Protein AF-A0A2V8DBR3-F1 (afdb_monomer_lite)

Sequence (103 aa):
PPTARLAERFWPGPLTVLVATPVSLARDVDGGTGTVGVRVPNDAVARAIAEACGRPITATSANISGEPATANPDDVERMLGDRIDLLIIRRGSPRPGGSRQVG

Radius of gyration: 15.68 Å; chains: 1; bounding box: 39×31×37 Å

Structure (mmCIF, N/CA/C/O backbone):
data_AF-A0A2V8DBR3-F1
#
_entry.id   AF-A0A2V8DBR3-F1
#
loop_
_atom_site.group_PDB
_atom_site.id
_atom_site.type_symbol
_atom_site.label_atom_id
_atom_site.label_alt_id
_atom_site.label_comp_id
_atom_site.label_asym_id
_atom_site.label_entity_id
_atom_site.label_seq_id
_atom_site.pdbx_PDB_ins_code
_atom_site.Cartn_x
_atom_site.Cartn_y
_atom_site.Cartn_z
_atom_site.occupancy
_atom_site.B_iso_or_equiv
_atom_site.auth_seq_id
_atom_site.auth_comp_id
_atom_site.auth_asym_id
_atom_site.auth_atom_id
_atom_site.pdbx_PDB_model_num
ATOM 1 N N . PRO A 1 1 ? -17.337 12.842 9.940 1.00 75.69 1 PRO A N 1
ATOM 2 C CA . PRO A 1 1 ? -16.102 13.173 10.704 1.00 75.69 1 PRO A CA 1
ATOM 3 C C . PRO A 1 1 ? -15.172 14.043 9.840 1.00 75.69 1 PRO A C 1
ATOM 5 O O . PRO A 1 1 ? -15.315 13.992 8.618 1.00 75.69 1 PRO A O 1
ATOM 8 N N . PRO A 1 2 ? -14.243 14.830 10.416 1.00 84.31 2 PRO A N 1
ATOM 9 C CA . PRO A 1 2 ? -13.294 15.641 9.642 1.00 84.31 2 PRO A CA 1
ATOM 10 C C . PRO A 1 2 ? -12.513 14.831 8.593 1.00 84.31 2 PRO A C 1
ATOM 12 O O . PRO A 1 2 ? -12.304 15.298 7.478 1.00 84.31 2 PRO A O 1
ATOM 15 N N . THR A 1 3 ? -12.185 13.577 8.908 1.00 88.88 3 THR A N 1
ATOM 16 C CA . THR A 1 3 ? -11.508 12.630 8.009 1.00 88.88 3 THR A CA 1
ATOM 17 C C . THR A 1 3 ? -12.300 12.306 6.739 1.00 88.88 3 THR A C 1
ATOM 19 O O . THR A 1 3 ? -11.699 12.203 5.676 1.00 88.88 3 THR A O 1
ATOM 22 N N . ALA A 1 4 ? -13.635 12.221 6.811 1.00 90.69 4 ALA A N 1
ATOM 23 C CA . ALA A 1 4 ? -14.482 11.977 5.639 1.00 90.69 4 ALA A CA 1
ATOM 24 C C . ALA A 1 4 ? -14.433 13.150 4.646 1.00 90.69 4 ALA A C 1
ATOM 26 O O . ALA A 1 4 ? -14.269 12.934 3.453 1.00 90.69 4 ALA A O 1
ATOM 27 N N . ARG A 1 5 ? -14.451 14.396 5.142 1.00 94.75 5 ARG A N 1
ATOM 28 C CA . ARG A 1 5 ? -14.325 15.595 4.291 1.00 94.75 5 ARG A CA 1
ATOM 29 C C . ARG A 1 5 ? -12.949 15.695 3.626 1.00 94.75 5 ARG A C 1
ATOM 31 O O . ARG A 1 5 ? -12.838 16.175 2.502 1.00 94.75 5 ARG A O 1
ATOM 38 N N . LEU A 1 6 ? -11.892 15.261 4.318 1.00 95.12 6 LEU A N 1
ATOM 39 C CA . LEU A 1 6 ? -10.548 15.184 3.737 1.00 95.12 6 LEU A CA 1
ATOM 40 C C . LEU A 1 6 ? -10.484 14.106 2.650 1.00 95.12 6 LEU A C 1
ATOM 42 O O . LEU A 1 6 ? -9.970 14.373 1.568 1.00 95.12 6 LEU A O 1
ATOM 46 N N . ALA A 1 7 ? -11.043 12.924 2.912 1.00 95.69 7 ALA A N 1
ATOM 47 C CA . ALA A 1 7 ? -11.151 11.852 1.928 1.00 95.69 7 ALA A CA 1
ATOM 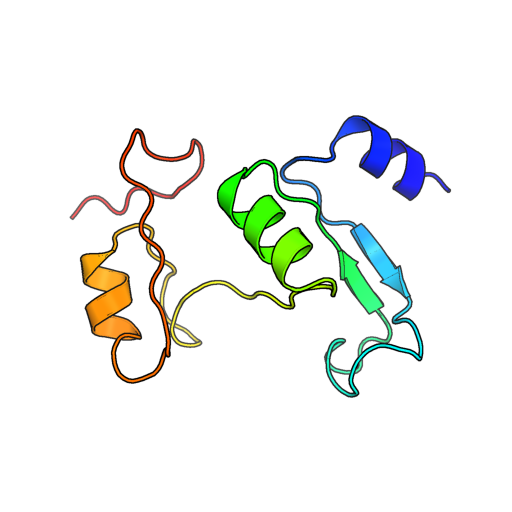48 C C . ALA A 1 7 ? -11.917 12.307 0.674 1.00 95.69 7 ALA A C 1
ATOM 50 O O . ALA A 1 7 ? -11.374 12.212 -0.419 1.00 95.69 7 ALA A O 1
ATOM 51 N N . GLU A 1 8 ? -13.108 12.893 0.822 1.00 95.00 8 GLU A N 1
ATOM 52 C CA . GLU A 1 8 ? -13.910 13.431 -0.293 1.00 95.00 8 GLU A CA 1
ATOM 53 C C . GLU A 1 8 ? -13.139 14.435 -1.163 1.00 95.00 8 GLU A C 1
ATOM 55 O O . GLU A 1 8 ? -13.361 14.513 -2.368 1.00 95.00 8 GLU A O 1
ATOM 60 N N . ARG A 1 9 ? -12.228 15.209 -0.561 1.00 95.88 9 ARG A N 1
ATOM 61 C CA . ARG A 1 9 ? -11.467 16.246 -1.264 1.00 95.88 9 ARG A CA 1
ATOM 62 C C . ARG A 1 9 ? -10.164 15.747 -1.887 1.00 95.88 9 ARG A C 1
ATOM 64 O O . ARG A 1 9 ? -9.745 16.286 -2.908 1.00 95.88 9 ARG A O 1
ATOM 71 N N . PHE A 1 10 ? -9.485 14.797 -1.249 1.00 96.00 10 PHE A N 1
ATOM 72 C CA . PHE A 1 10 ? -8.121 14.395 -1.612 1.00 96.00 10 PHE A CA 1
ATOM 73 C C . PHE A 1 10 ? -8.014 12.961 -2.135 1.00 96.00 10 PHE A C 1
ATOM 75 O O . PHE A 1 10 ? -6.918 12.547 -2.521 1.00 96.00 10 PHE A O 1
ATOM 82 N N . TRP A 1 11 ? -9.107 12.197 -2.157 1.00 96.50 11 TRP A N 1
ATOM 83 C CA . TRP A 1 11 ? -9.183 10.915 -2.850 1.00 96.50 11 TRP A CA 1
ATOM 84 C C . TRP A 1 11 ? -9.929 11.036 -4.185 1.00 96.50 11 TRP A C 1
ATOM 86 O O . TRP A 1 11 ? -10.962 11.697 -4.239 1.00 96.50 11 TRP A O 1
ATOM 96 N N . PRO A 1 12 ? -9.456 10.357 -5.250 1.00 96.81 12 PRO A N 1
ATOM 97 C CA . PRO A 1 12 ? -8.201 9.601 -5.342 1.00 96.81 12 PRO A CA 1
ATOM 98 C C . PRO A 1 12 ? -6.956 10.501 -5.256 1.00 96.81 12 PRO A C 1
ATOM 100 O O . PRO A 1 12 ? -6.894 11.541 -5.905 1.00 96.81 12 PRO A O 1
ATOM 103 N N . GLY A 1 13 ? -5.932 10.103 -4.492 1.00 94.31 13 GLY A N 1
ATOM 104 C CA . GLY A 1 13 ? -4.761 10.962 -4.281 1.00 94.31 13 GLY A CA 1
ATOM 105 C C . GLY A 1 13 ? -3.730 10.444 -3.276 1.00 94.31 13 GLY A C 1
ATOM 106 O O . GLY A 1 13 ? -3.650 9.236 -3.034 1.00 94.31 13 GLY A O 1
ATOM 107 N N . PRO A 1 14 ? -2.860 11.326 -2.749 1.00 92.75 14 PRO A N 1
ATOM 108 C CA . PRO A 1 14 ? -1.767 10.963 -1.845 1.00 92.75 14 PRO A CA 1
ATOM 109 C C . PRO A 1 14 ? -2.173 10.872 -0.368 1.00 92.75 14 PRO A C 1
ATOM 111 O O . PRO A 1 14 ? -1.335 10.536 0.460 1.00 92.75 14 PRO A O 1
ATOM 114 N N . LEU A 1 15 ? -3.429 11.170 -0.026 1.00 95.81 15 LEU A N 1
ATOM 115 C CA . LEU A 1 15 ? -3.899 11.133 1.356 1.00 95.81 15 LEU A CA 1
ATOM 116 C C . LEU A 1 15 ? -4.004 9.687 1.868 1.00 95.81 15 LEU A C 1
ATOM 118 O O . LEU A 1 15 ? -4.578 8.835 1.193 1.00 95.81 15 LEU A O 1
ATOM 122 N N . THR A 1 16 ? -3.538 9.442 3.091 1.00 95.31 16 THR A N 1
ATOM 123 C CA . THR A 1 16 ? -3.830 8.227 3.865 1.00 95.31 16 THR A CA 1
ATOM 124 C C . THR A 1 16 ? -4.584 8.632 5.129 1.00 95.31 16 THR A C 1
ATOM 126 O O . THR A 1 16 ? -4.191 9.585 5.800 1.00 95.31 16 THR A O 1
ATOM 129 N N . VAL A 1 17 ? -5.671 7.933 5.453 1.00 95.00 17 VAL A N 1
ATOM 130 C CA . VAL A 1 17 ? -6.499 8.177 6.643 1.00 95.00 17 VAL A CA 1
ATOM 131 C C . VAL A 1 17 ? -6.379 6.983 7.581 1.00 95.00 17 VAL A C 1
ATOM 133 O O . VAL A 1 17 ? -6.584 5.850 7.155 1.00 95.00 17 VAL A O 1
ATOM 136 N N . LEU A 1 18 ? -6.079 7.235 8.856 1.00 93.81 18 LEU A N 1
ATOM 137 C CA . LEU A 1 18 ? -6.124 6.208 9.896 1.00 93.81 18 LEU A CA 1
ATOM 138 C C . LEU A 1 18 ? -7.570 5.985 10.347 1.00 93.81 18 LEU A C 1
ATOM 140 O O . LEU A 1 18 ? -8.281 6.940 10.672 1.00 93.81 18 LEU A O 1
ATOM 144 N N . VAL A 1 19 ? -7.998 4.728 10.372 1.00 91.88 19 VAL A N 1
ATOM 145 C CA . VAL A 1 19 ? -9.316 4.302 10.861 1.00 91.88 19 VAL A CA 1
ATOM 146 C C . VAL A 1 19 ? -9.161 3.125 11.816 1.00 91.88 19 VAL A C 1
ATOM 148 O O . VAL A 1 19 ? -8.165 2.411 11.753 1.00 91.88 19 VAL A O 1
ATOM 151 N N . ALA A 1 20 ? -10.141 2.909 12.692 1.00 92.06 20 ALA A N 1
ATOM 152 C CA . ALA A 1 20 ? -10.170 1.717 13.536 1.00 92.06 20 ALA A CA 1
ATOM 153 C C . ALA A 1 20 ? -10.234 0.451 12.669 1.00 92.06 20 ALA A C 1
ATOM 155 O O . ALA A 1 20 ? -10.970 0.426 11.678 1.00 92.06 20 ALA A O 1
ATOM 156 N N . THR A 1 21 ? -9.484 -0.585 13.045 1.00 90.88 21 THR A N 1
ATOM 157 C CA . THR A 1 21 ? -9.452 -1.859 12.316 1.00 90.88 21 THR A CA 1
ATOM 158 C C . THR A 1 21 ? -10.838 -2.513 12.331 1.00 90.88 21 THR A C 1
ATOM 160 O O . THR A 1 21 ? -11.344 -2.853 13.403 1.00 90.88 21 THR A O 1
ATOM 163 N N . PRO A 1 22 ? -11.484 -2.721 11.169 1.00 87.06 22 PRO A N 1
ATOM 164 C CA . PRO A 1 22 ? -12.730 -3.471 11.106 1.00 87.06 22 PRO A CA 1
ATOM 165 C C . PRO A 1 22 ? -12.507 -4.935 11.494 1.00 87.06 22 PRO A C 1
ATOM 167 O O . PRO A 1 22 ? -11.551 -5.560 11.040 1.00 87.06 22 PRO A O 1
ATOM 170 N N . VAL A 1 23 ? -13.454 -5.521 12.231 1.00 84.31 23 VAL A N 1
ATOM 171 C CA . VAL A 1 23 ? -13.423 -6.946 12.630 1.00 84.31 23 VAL A CA 1
ATOM 172 C C . VAL A 1 23 ? -13.390 -7.923 11.447 1.00 84.31 23 VAL A C 1
ATOM 174 O O . VAL A 1 23 ? -13.047 -9.087 11.616 1.00 84.31 23 VAL A O 1
ATOM 177 N N . SER A 1 24 ? -13.767 -7.460 10.253 1.00 86.62 24 SER A N 1
ATOM 178 C CA . SER A 1 24 ? -13.763 -8.238 9.014 1.00 86.62 24 SER A CA 1
ATOM 179 C C . SER A 1 24 ? -12.393 -8.319 8.333 1.00 86.62 24 SER A C 1
ATOM 181 O O . SER A 1 24 ? -12.261 -9.050 7.351 1.00 86.62 24 SER A O 1
ATOM 183 N N . LEU A 1 25 ? -11.396 -7.543 8.774 1.00 84.56 25 LEU A N 1
ATOM 184 C CA . LEU A 1 25 ? -10.041 -7.646 8.235 1.00 84.56 25 LEU A CA 1
ATOM 185 C C . LEU A 1 25 ? -9.282 -8.823 8.857 1.00 84.56 25 LEU A C 1
ATOM 187 O O . LEU A 1 25 ? -9.604 -9.294 9.947 1.00 84.56 25 LEU A O 1
ATOM 191 N N . ALA A 1 26 ? -8.271 -9.311 8.134 1.00 82.38 26 ALA A N 1
ATOM 192 C CA . ALA A 1 26 ? -7.402 -10.372 8.621 1.00 82.38 26 ALA A CA 1
ATOM 193 C C . ALA A 1 26 ? -6.724 -9.958 9.935 1.00 82.38 26 ALA A C 1
ATOM 195 O O . ALA A 1 26 ? -6.353 -8.794 10.114 1.00 82.38 26 ALA A O 1
ATOM 196 N N . ARG A 1 27 ? -6.545 -10.934 10.834 1.00 73.25 27 ARG A N 1
ATOM 197 C CA . ARG A 1 27 ? -5.735 -10.748 12.042 1.00 73.25 27 ARG A CA 1
ATOM 198 C C . ARG A 1 27 ? -4.326 -10.318 11.609 1.00 73.25 27 ARG A C 1
ATOM 200 O O . ARG A 1 27 ? -3.841 -10.787 10.585 1.00 73.25 27 ARG A O 1
ATOM 207 N N . ASP A 1 28 ? -3.742 -9.380 12.347 1.00 81.62 28 ASP A N 1
ATOM 208 C CA . ASP A 1 28 ? -2.402 -8.799 12.142 1.00 81.62 28 ASP A CA 1
ATOM 209 C C . ASP A 1 28 ? -2.266 -7.712 11.065 1.00 81.62 28 ASP A C 1
ATOM 211 O O . ASP A 1 28 ? -1.204 -7.099 10.956 1.00 81.62 28 ASP A O 1
ATOM 215 N N . VAL A 1 29 ? -3.329 -7.374 10.324 1.00 85.31 29 VAL A N 1
ATOM 216 C CA . VAL A 1 29 ? -3.251 -6.299 9.311 1.00 85.31 29 VAL A CA 1
ATOM 217 C C . VAL A 1 29 ? -2.907 -4.925 9.905 1.00 85.31 29 VAL A C 1
ATOM 219 O O . VAL A 1 29 ? -2.406 -4.046 9.208 1.00 85.31 29 VAL A O 1
ATOM 222 N N . ASP A 1 30 ? -3.206 -4.727 11.187 1.00 84.62 30 ASP A N 1
ATOM 223 C CA . ASP A 1 30 ? -3.005 -3.477 11.914 1.00 84.62 30 ASP A CA 1
ATOM 224 C C . ASP A 1 30 ? -1.738 -3.471 12.775 1.00 84.62 30 ASP A C 1
ATOM 226 O O . ASP A 1 30 ? -1.509 -2.515 13.522 1.00 84.62 30 ASP A O 1
ATOM 230 N N . GLY A 1 31 ? -0.934 -4.539 12.709 1.00 84.69 31 GLY A N 1
ATOM 231 C CA . GLY A 1 31 ? 0.278 -4.694 13.511 1.00 84.69 31 GLY A CA 1
ATOM 232 C C . GLY A 1 31 ? 0.040 -4.592 15.023 1.00 84.69 31 GLY A C 1
ATOM 233 O O . GLY A 1 31 ? 0.952 -4.200 15.747 1.00 84.69 31 GLY A O 1
ATOM 234 N N . GLY A 1 32 ? -1.181 -4.866 15.505 1.00 85.81 32 GLY A N 1
ATOM 235 C CA . GLY A 1 32 ? -1.549 -4.740 16.918 1.00 85.81 32 GLY A CA 1
ATOM 236 C C . GLY A 1 32 ? -1.847 -3.310 17.381 1.00 85.81 32 GLY A C 1
ATOM 237 O O . GLY A 1 32 ? -2.020 -3.081 18.576 1.00 85.81 32 GLY A O 1
ATOM 238 N N . THR A 1 33 ? -1.925 -2.337 16.467 1.00 88.62 33 THR A N 1
ATOM 239 C CA . THR A 1 33 ? -2.210 -0.931 16.813 1.00 88.62 33 THR A CA 1
ATOM 240 C C . THR A 1 33 ? -3.700 -0.637 17.001 1.00 88.62 33 THR A C 1
ATOM 242 O O . THR A 1 33 ? 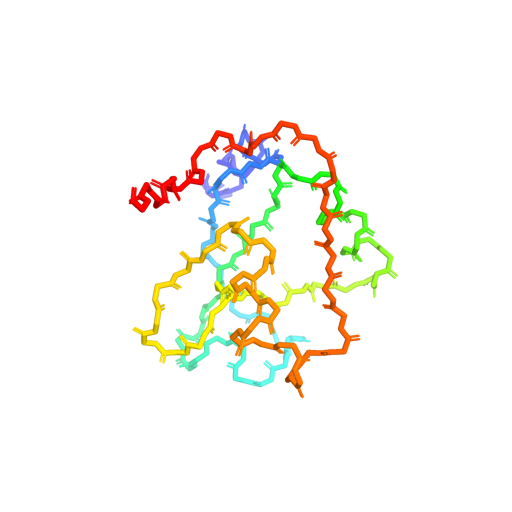-4.057 0.421 17.519 1.00 88.62 33 THR A O 1
ATOM 245 N N . GLY A 1 34 ? -4.585 -1.538 16.557 1.00 90.56 34 GLY A N 1
ATOM 246 C CA . GLY A 1 34 ? -6.032 -1.306 16.519 1.00 90.56 34 GLY A CA 1
ATOM 247 C C . GLY A 1 34 ? -6.479 -0.314 15.437 1.00 90.56 34 GLY A C 1
ATOM 248 O O . GLY A 1 34 ? -7.657 0.056 15.395 1.00 90.56 34 GLY A O 1
ATOM 249 N N . THR A 1 35 ? -5.567 0.129 14.563 1.00 92.94 35 THR A N 1
ATOM 250 C CA . THR A 1 35 ? -5.868 1.045 13.457 1.00 92.94 35 THR A CA 1
ATOM 251 C C . THR A 1 35 ? -5.199 0.633 12.152 1.00 92.94 35 THR A C 1
ATOM 253 O O . THR A 1 35 ? -4.097 0.095 12.141 1.00 92.94 35 THR A O 1
ATOM 256 N N . VAL A 1 36 ? -5.831 0.962 11.026 1.00 92.88 36 VAL A N 1
ATOM 257 C CA . VAL A 1 36 ? -5.288 0.745 9.680 1.00 92.88 36 VAL A CA 1
ATOM 258 C C . VAL A 1 36 ? -5.252 2.046 8.887 1.00 92.88 36 VAL A C 1
ATOM 260 O O . VAL A 1 36 ? -6.151 2.884 8.986 1.00 92.88 36 VAL A O 1
ATOM 263 N N . GLY A 1 37 ? -4.210 2.212 8.072 1.00 92.94 37 GLY A N 1
ATOM 264 C CA . GLY A 1 37 ? -4.118 3.292 7.094 1.00 92.94 37 GLY A CA 1
ATOM 265 C C . GLY A 1 37 ? -4.850 2.930 5.806 1.00 92.94 37 GLY A C 1
ATOM 266 O O . GLY A 1 37 ? -4.486 1.972 5.132 1.00 92.94 37 GLY A O 1
ATOM 267 N N . VAL A 1 38 ? -5.861 3.713 5.438 1.00 93.69 38 VAL A N 1
ATOM 268 C CA . VAL A 1 38 ? -6.628 3.542 4.198 1.00 93.69 38 VAL A CA 1
ATOM 269 C C . VAL A 1 38 ? -6.266 4.651 3.219 1.00 93.69 38 VAL A C 1
ATOM 271 O O . VAL A 1 38 ? -6.132 5.809 3.610 1.00 93.69 38 VAL A O 1
ATOM 274 N N . ARG A 1 39 ? -6.122 4.308 1.937 1.00 95.50 39 ARG A N 1
ATOM 275 C CA . ARG A 1 39 ? -5.865 5.253 0.846 1.00 95.50 39 ARG A CA 1
ATOM 276 C C . ARG A 1 39 ? -6.559 4.790 -0.429 1.00 95.50 39 ARG A C 1
ATOM 278 O O . ARG A 1 39 ? -6.495 3.614 -0.770 1.00 95.50 39 ARG A O 1
ATOM 285 N N . VAL A 1 40 ? -7.123 5.735 -1.179 1.00 96.31 40 VAL A N 1
ATOM 286 C CA . VAL A 1 40 ? -7.533 5.517 -2.573 1.00 96.31 40 VAL A CA 1
ATOM 287 C C . VAL A 1 40 ? -6.507 6.207 -3.481 1.00 96.31 40 VAL A C 1
ATOM 289 O O . VAL A 1 40 ? -6.470 7.441 -3.530 1.00 96.31 40 VAL A O 1
ATOM 292 N N . PRO A 1 41 ? -5.615 5.462 -4.159 1.00 94.44 41 PRO A N 1
ATOM 293 C CA . PRO A 1 41 ? -4.530 6.058 -4.930 1.00 94.44 41 PRO A CA 1
ATOM 294 C C . PRO A 1 41 ? -5.033 6.702 -6.228 1.00 94.44 41 PRO A C 1
ATOM 296 O O . PRO A 1 41 ? -5.879 6.147 -6.928 1.00 94.44 41 PRO A O 1
ATOM 299 N N . ASN A 1 42 ? -4.444 7.840 -6.609 1.00 94.19 42 ASN A N 1
ATOM 300 C CA . ASN A 1 42 ? -4.609 8.414 -7.951 1.00 94.19 42 ASN A CA 1
ATOM 301 C C . ASN A 1 42 ? -3.722 7.689 -8.983 1.00 94.19 42 ASN A C 1
ATOM 303 O O . ASN A 1 42 ? -2.860 8.286 -9.623 1.00 94.19 42 ASN A O 1
ATOM 307 N N . ASP A 1 43 ? -3.889 6.374 -9.088 1.00 90.69 43 ASP A N 1
ATOM 308 C CA . ASP A 1 43 ? -3.251 5.529 -10.094 1.00 90.69 43 ASP A CA 1
ATOM 309 C C . ASP A 1 43 ? -4.329 4.593 -10.653 1.00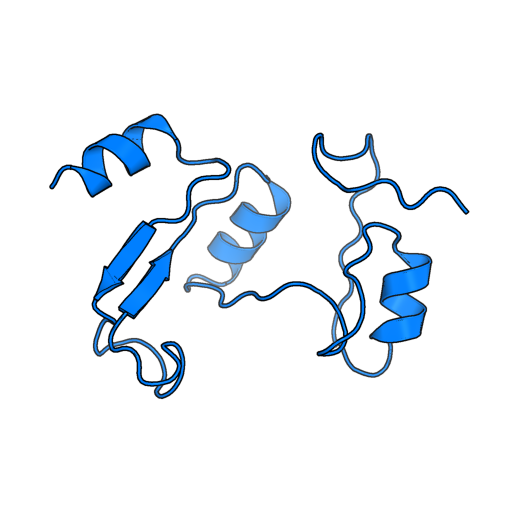 90.69 43 ASP A C 1
ATOM 311 O O . ASP A 1 43 ? -4.957 3.837 -9.909 1.00 90.69 43 ASP A O 1
ATOM 315 N N . ALA A 1 44 ? -4.615 4.716 -11.952 1.00 92.06 44 ALA A N 1
ATOM 316 C CA . ALA A 1 44 ? -5.707 3.981 -12.587 1.00 92.06 44 ALA A CA 1
ATOM 317 C C . ALA A 1 44 ? -5.461 2.467 -12.589 1.00 92.06 44 ALA A C 1
ATOM 319 O O . ALA A 1 44 ? -6.409 1.707 -12.426 1.00 92.06 44 ALA A O 1
ATOM 320 N N . VAL A 1 45 ? -4.200 2.037 -12.712 1.00 91.69 45 VAL A N 1
ATOM 321 C CA . VAL A 1 45 ? -3.834 0.615 -12.688 1.00 91.69 45 VAL A CA 1
ATOM 322 C C . VAL A 1 45 ? -4.043 0.060 -11.284 1.00 91.69 45 VAL A C 1
ATOM 324 O O . VAL A 1 45 ? -4.698 -0.963 -11.128 1.00 91.69 45 VAL A O 1
ATOM 327 N N . ALA A 1 46 ? -3.576 0.770 -10.252 1.00 92.12 46 ALA A N 1
ATOM 328 C CA . ALA A 1 46 ? -3.775 0.340 -8.866 1.00 92.12 46 ALA A CA 1
ATOM 329 C C . ALA A 1 46 ? -5.265 0.215 -8.495 1.00 92.12 46 ALA A C 1
ATOM 331 O O . ALA A 1 46 ? -5.656 -0.752 -7.843 1.00 92.12 46 ALA A O 1
ATOM 332 N N . ARG A 1 47 ? -6.107 1.166 -8.931 1.00 93.88 47 ARG A N 1
ATOM 333 C CA . ARG A 1 47 ? -7.561 1.104 -8.696 1.00 93.88 47 ARG A CA 1
ATOM 334 C C . ARG A 1 47 ? -8.225 -0.037 -9.464 1.00 93.88 47 ARG A C 1
ATOM 336 O O . ARG A 1 47 ? -8.992 -0.772 -8.859 1.00 93.88 47 ARG A O 1
ATOM 343 N N . ALA A 1 48 ? -7.879 -0.232 -10.737 1.00 94.06 48 ALA A N 1
ATOM 344 C CA . ALA A 1 48 ? -8.412 -1.333 -11.539 1.00 94.06 48 ALA A CA 1
ATOM 345 C C . ALA A 1 48 ? -8.063 -2.710 -10.947 1.00 94.06 48 ALA A C 1
ATOM 347 O O . ALA A 1 48 ? -8.905 -3.601 -10.935 1.00 94.06 48 ALA A O 1
ATOM 348 N N . ILE A 1 49 ? -6.850 -2.879 -10.406 1.00 93.50 49 ILE A N 1
ATOM 349 C CA . ILE A 1 49 ? -6.457 -4.111 -9.706 1.00 93.50 49 ILE A CA 1
ATOM 350 C C . ILE A 1 49 ? -7.314 -4.307 -8.449 1.00 93.50 49 ILE A C 1
ATOM 352 O O . ILE A 1 49 ? -7.868 -5.383 -8.253 1.00 93.50 49 ILE A O 1
ATOM 356 N N . ALA A 1 50 ? -7.465 -3.270 -7.618 1.00 93.50 50 ALA A N 1
ATOM 357 C CA . ALA A 1 50 ? -8.292 -3.348 -6.413 1.00 93.50 50 ALA A CA 1
ATOM 35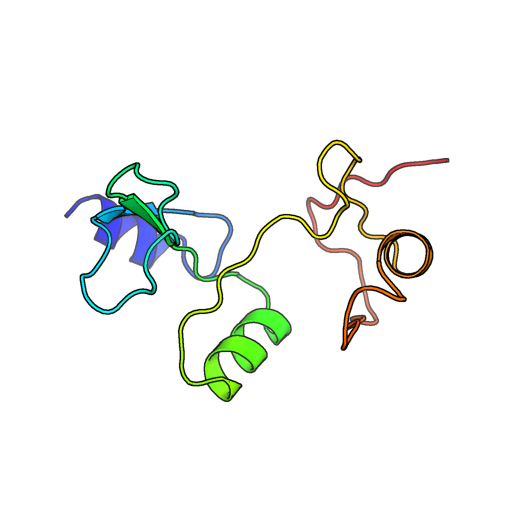8 C C . ALA A 1 50 ? -9.762 -3.679 -6.727 1.00 93.50 50 ALA A C 1
ATOM 360 O O . ALA A 1 50 ? -10.364 -4.512 -6.049 1.00 93.50 50 ALA A O 1
ATOM 361 N N . GLU A 1 51 ? -10.321 -3.070 -7.776 1.00 94.88 51 GLU A N 1
ATOM 362 C CA . GLU A 1 51 ? -11.668 -3.358 -8.275 1.00 94.88 51 GLU A CA 1
ATOM 363 C C . GLU A 1 51 ? -11.788 -4.809 -8.765 1.00 94.88 51 GLU A C 1
ATOM 365 O O . GLU A 1 51 ? -12.720 -5.506 -8.370 1.00 94.88 51 GLU A O 1
ATOM 370 N N . ALA A 1 52 ? -10.819 -5.297 -9.547 1.00 95.19 52 ALA A N 1
ATOM 371 C CA . ALA A 1 52 ? -10.799 -6.673 -10.046 1.00 95.19 52 ALA A CA 1
ATOM 372 C C . ALA A 1 52 ? -10.663 -7.719 -8.925 1.00 95.19 52 ALA A C 1
ATOM 374 O O . ALA A 1 52 ? -11.244 -8.799 -9.017 1.00 95.19 52 ALA A O 1
ATOM 375 N N . CYS A 1 53 ? -9.937 -7.405 -7.846 1.00 93.25 53 CYS A N 1
ATOM 376 C CA . CYS A 1 53 ? -9.851 -8.264 -6.663 1.00 93.25 53 CYS A CA 1
ATOM 377 C C . CYS A 1 53 ? -11.151 -8.291 -5.839 1.00 93.25 53 CYS A C 1
ATOM 379 O O . CYS A 1 53 ? -11.336 -9.201 -5.029 1.00 93.25 53 CYS A O 1
ATOM 381 N N . GLY A 1 54 ? -12.023 -7.284 -5.980 1.00 92.19 54 GLY A N 1
ATOM 382 C CA . GLY A 1 54 ? -13.277 -7.158 -5.226 1.00 92.19 54 GLY A CA 1
ATOM 383 C C . GLY A 1 54 ? -13.100 -7.011 -3.708 1.00 92.19 54 GLY A C 1
ATOM 384 O O . GLY A 1 54 ? -14.058 -7.179 -2.953 1.00 92.19 54 GLY A O 1
ATOM 385 N N . ARG A 1 55 ? -11.874 -6.749 -3.233 1.00 89.25 55 ARG A N 1
ATOM 386 C CA . ARG A 1 55 ? -11.495 -6.692 -1.812 1.00 89.25 55 ARG A CA 1
ATOM 387 C C . ARG A 1 55 ? -10.393 -5.645 -1.595 1.00 89.25 55 ARG A C 1
ATOM 389 O O . ARG A 1 55 ? -9.636 -5.373 -2.526 1.00 89.25 55 ARG A O 1
ATOM 396 N N . PRO A 1 56 ? -10.256 -5.078 -0.379 1.00 87.75 56 PRO A N 1
ATOM 397 C CA . PRO A 1 56 ? -9.135 -4.201 -0.054 1.00 87.75 56 PRO A CA 1
ATOM 398 C C . PRO A 1 56 ? -7.794 -4.909 -0.253 1.00 87.75 56 PRO A C 1
ATOM 400 O O . PRO A 1 56 ? -7.649 -6.078 0.105 1.00 87.75 56 PRO A O 1
ATOM 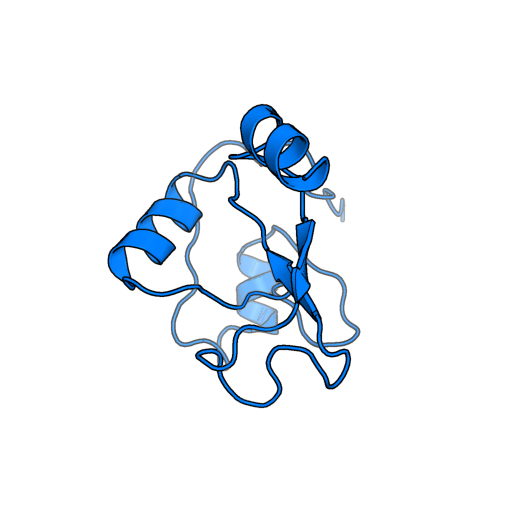403 N N . ILE A 1 57 ? -6.811 -4.176 -0.771 1.00 91.12 57 ILE A N 1
ATOM 404 C CA . ILE A 1 57 ? -5.443 -4.662 -0.945 1.00 91.12 57 ILE A CA 1
ATOM 405 C C . ILE A 1 57 ? -4.564 -4.021 0.121 1.00 91.12 57 ILE A C 1
ATOM 407 O O . ILE A 1 57 ? -4.495 -2.797 0.235 1.00 91.12 57 ILE A O 1
ATOM 411 N N . THR A 1 58 ? -3.876 -4.855 0.892 1.00 90.50 58 THR A N 1
ATOM 412 C CA . THR A 1 58 ? -2.800 -4.419 1.780 1.00 90.50 58 THR A CA 1
ATOM 413 C C . THR A 1 58 ? -1.546 -4.190 0.950 1.00 90.50 58 THR A C 1
ATOM 415 O O . THR A 1 58 ? -1.154 -5.070 0.185 1.00 90.50 58 THR A O 1
ATOM 418 N N . ALA A 1 59 ? -0.905 -3.035 1.097 1.00 86.44 59 ALA A N 1
ATOM 419 C CA . ALA A 1 59 ? 0.315 -2.726 0.366 1.00 86.44 59 ALA A CA 1
ATOM 420 C C . ALA A 1 59 ? 1.331 -2.017 1.262 1.00 86.44 59 ALA A C 1
ATOM 422 O O . ALA A 1 59 ? 0.990 -1.086 1.994 1.00 86.44 59 ALA A O 1
ATOM 423 N N . THR A 1 60 ? 2.584 -2.441 1.149 1.00 83.88 60 THR A N 1
ATOM 424 C CA . THR A 1 60 ? 3.769 -1.757 1.671 1.00 83.88 60 THR A CA 1
ATOM 425 C C . THR A 1 60 ? 4.591 -1.211 0.502 1.00 83.88 60 THR A C 1
ATOM 427 O O . THR A 1 60 ? 4.213 -1.347 -0.666 1.00 83.88 60 THR A O 1
ATOM 430 N N . SER A 1 61 ? 5.709 -0.548 0.787 1.00 83.19 61 SER A N 1
ATOM 431 C CA . SER A 1 61 ? 6.672 -0.209 -0.257 1.00 83.19 61 SER A CA 1
ATOM 432 C C . SER A 1 61 ? 7.267 -1.489 -0.867 1.00 83.19 61 SER A C 1
ATOM 434 O O . SER A 1 61 ? 7.550 -2.455 -0.158 1.00 83.19 61 SER A O 1
ATOM 436 N N . ALA A 1 62 ? 7.408 -1.512 -2.197 1.00 84.50 62 ALA A N 1
ATOM 437 C CA . ALA A 1 62 ? 7.886 -2.669 -2.955 1.00 84.50 62 ALA A CA 1
ATOM 438 C C . ALA A 1 62 ? 9.416 -2.791 -2.867 1.00 84.50 62 ALA A C 1
ATOM 440 O O . ALA A 1 62 ? 10.140 -2.490 -3.813 1.00 84.50 62 ALA A O 1
ATOM 441 N N . ASN A 1 63 ? 9.904 -3.186 -1.695 1.00 87.62 63 ASN A N 1
ATOM 442 C CA . ASN A 1 63 ? 11.316 -3.393 -1.405 1.00 87.62 63 ASN A CA 1
ATOM 443 C C . ASN A 1 63 ? 11.501 -4.473 -0.339 1.00 87.62 63 ASN A C 1
ATOM 445 O O . ASN A 1 63 ? 10.578 -4.835 0.390 1.00 87.62 63 ASN A O 1
ATOM 449 N N . ILE A 1 64 ? 12.734 -4.958 -0.228 1.00 87.31 64 ILE A N 1
ATOM 450 C CA . ILE A 1 64 ? 13.164 -5.772 0.908 1.00 87.31 64 ILE A CA 1
ATOM 451 C C . ILE A 1 64 ? 13.160 -4.882 2.148 1.00 87.31 64 ILE A C 1
ATOM 453 O O . ILE A 1 64 ? 13.597 -3.733 2.083 1.00 87.31 64 ILE A O 1
ATOM 457 N N . SER A 1 65 ? 12.684 -5.400 3.279 1.00 87.38 65 SER A N 1
ATOM 458 C CA . SER A 1 65 ? 12.724 -4.665 4.544 1.00 87.38 65 SER A CA 1
ATOM 459 C C . SER A 1 65 ? 14.144 -4.172 4.844 1.00 87.38 65 SER A C 1
ATOM 461 O O . SER A 1 65 ? 15.075 -4.970 4.890 1.00 87.38 65 SER A O 1
ATOM 463 N N . GLY A 1 66 ? 14.290 -2.863 5.055 1.00 86.69 66 GLY A N 1
ATOM 464 C CA . GLY A 1 66 ? 15.578 -2.198 5.285 1.00 86.69 66 GLY A CA 1
ATOM 465 C C . GLY A 1 66 ? 16.238 -1.615 4.030 1.00 86.69 66 GLY A C 1
ATOM 466 O O . GLY A 1 66 ? 17.037 -0.693 4.159 1.00 86.69 66 GLY A O 1
ATOM 467 N N . GLU A 1 67 ? 15.863 -2.071 2.835 1.00 87.75 67 GLU A N 1
ATOM 468 C CA . GLU A 1 67 ? 16.389 -1.550 1.567 1.00 87.75 67 GLU A CA 1
ATOM 469 C C . GLU A 1 67 ? 15.592 -0.334 1.067 1.00 87.75 67 GLU A C 1
ATOM 471 O O . GLU A 1 67 ? 14.392 -0.220 1.350 1.00 87.75 67 GLU A O 1
ATOM 476 N N . PRO A 1 68 ? 16.208 0.579 0.293 1.00 86.88 68 PRO A N 1
ATOM 477 C CA . PRO A 1 68 ? 15.495 1.698 -0.305 1.00 86.88 68 PRO A CA 1
ATOM 478 C C . PRO A 1 68 ? 14.463 1.218 -1.334 1.00 86.88 68 PRO A C 1
ATOM 480 O O . PRO A 1 68 ? 14.687 0.280 -2.099 1.00 86.88 68 PRO A O 1
ATOM 483 N N . ALA A 1 69 ? 13.320 1.901 -1.383 1.00 87.19 69 ALA A N 1
ATOM 484 C CA . ALA A 1 69 ? 12.348 1.695 -2.448 1.00 87.19 69 ALA A CA 1
ATOM 485 C C . ALA A 1 69 ? 12.866 2.275 -3.771 1.00 87.19 69 ALA A C 1
ATOM 487 O O . ALA A 1 69 ? 13.441 3.364 -3.805 1.00 87.19 69 ALA A O 1
ATOM 488 N N . THR A 1 70 ? 12.592 1.578 -4.871 1.00 86.19 70 THR A N 1
ATOM 489 C CA . THR A 1 70 ? 12.969 1.997 -6.224 1.00 86.19 70 THR A CA 1
ATOM 490 C C . THR A 1 70 ? 11.750 2.050 -7.140 1.00 86.19 70 THR A C 1
ATOM 492 O O . THR A 1 70 ? 10.767 1.333 -6.957 1.00 86.19 70 THR A O 1
ATOM 495 N N . ALA A 1 71 ? 11.803 2.945 -8.124 1.00 83.62 71 ALA A N 1
ATOM 496 C CA . ALA A 1 71 ? 10.817 3.038 -9.198 1.00 83.62 71 ALA A CA 1
ATOM 497 C C . ALA A 1 71 ? 11.322 2.413 -10.511 1.00 83.62 71 ALA A C 1
ATOM 499 O O . ALA A 1 71 ? 10.592 2.425 -11.503 1.00 83.62 71 ALA A O 1
ATOM 500 N N . ASN A 1 72 ? 12.562 1.911 -10.531 1.00 87.06 72 ASN A N 1
ATOM 501 C CA . ASN A 1 72 ? 13.154 1.249 -11.685 1.00 87.06 72 ASN A CA 1
ATOM 502 C C . ASN A 1 72 ? 12.735 -0.232 -11.709 1.00 87.06 72 ASN A C 1
ATOM 504 O O . ASN A 1 72 ? 13.073 -0.958 -10.772 1.00 87.06 72 ASN A O 1
ATOM 508 N N . PRO A 1 73 ? 12.036 -0.699 -12.758 1.00 89.19 73 PRO A N 1
ATOM 509 C CA . PRO A 1 73 ? 11.618 -2.093 -12.860 1.00 89.19 73 PRO A CA 1
ATOM 510 C C . PRO A 1 73 ? 12.768 -3.095 -12.763 1.00 89.19 73 PRO A C 1
ATOM 512 O O . PRO A 1 73 ? 12.606 -4.111 -12.099 1.00 89.19 73 PRO A O 1
ATOM 515 N N . ASP A 1 74 ? 13.929 -2.792 -13.350 1.00 91.06 74 ASP A N 1
ATOM 516 C CA . ASP A 1 74 ? 15.076 -3.711 -13.350 1.00 91.06 74 ASP A CA 1
ATOM 517 C C . ASP A 1 74 ? 15.641 -3.912 -11.937 1.00 91.06 74 ASP A C 1
ATOM 519 O O . ASP A 1 74 ? 16.138 -4.986 -11.595 1.00 91.06 74 ASP A O 1
ATOM 523 N N . ASP A 1 75 ? 15.557 -2.878 -11.098 1.00 91.31 75 ASP A N 1
ATOM 524 C CA . ASP A 1 75 ? 15.976 -2.961 -9.701 1.00 91.31 75 ASP A CA 1
ATOM 525 C C . ASP A 1 75 ? 14.948 -3.719 -8.859 1.00 91.31 75 ASP A C 1
ATOM 527 O O . ASP A 1 75 ? 15.336 -4.529 -8.018 1.00 91.31 75 ASP A O 1
ATOM 531 N N . VAL A 1 76 ? 13.649 -3.523 -9.123 1.00 91.62 76 VAL A N 1
ATOM 532 C CA . VAL A 1 76 ? 12.587 -4.314 -8.481 1.00 91.62 76 VAL A CA 1
ATOM 533 C C . VAL A 1 76 ? 12.734 -5.793 -8.830 1.00 91.62 76 VAL A C 1
ATOM 535 O O . VAL A 1 76 ? 12.706 -6.621 -7.925 1.00 91.62 76 VAL A O 1
ATOM 538 N N . GLU A 1 77 ? 12.944 -6.125 -10.104 1.00 92.25 77 GLU A N 1
ATOM 539 C CA . GLU A 1 77 ? 13.122 -7.503 -10.574 1.00 92.25 77 GLU A CA 1
ATOM 540 C C . GLU A 1 77 ? 14.326 -8.165 -9.896 1.00 92.25 77 GLU A C 1
ATOM 542 O O . GLU A 1 77 ? 14.223 -9.259 -9.351 1.00 92.25 77 GLU A O 1
ATOM 547 N N . ARG A 1 78 ? 15.461 -7.464 -9.818 1.00 92.25 78 ARG A N 1
ATOM 548 C CA . ARG A 1 78 ? 16.658 -7.978 -9.139 1.00 92.25 78 ARG A CA 1
ATOM 549 C C . ARG A 1 78 ? 16.445 -8.201 -7.642 1.00 92.25 78 ARG A C 1
ATOM 551 O O . ARG A 1 78 ? 17.022 -9.120 -7.069 1.00 92.25 78 ARG A O 1
ATOM 558 N N . MET A 1 79 ? 15.661 -7.340 -6.993 1.00 92.25 79 MET A N 1
ATOM 559 C CA . MET A 1 79 ? 15.411 -7.413 -5.553 1.00 92.25 79 MET A CA 1
ATOM 560 C C . MET A 1 79 ? 14.332 -8.432 -5.185 1.00 92.25 79 MET A C 1
ATOM 562 O O . MET A 1 79 ? 14.416 -9.056 -4.126 1.00 92.25 79 MET A O 1
ATOM 566 N N . LEU A 1 80 ? 13.282 -8.551 -5.991 1.00 92.00 80 LEU A N 1
ATOM 567 C CA . LEU A 1 80 ? 12.046 -9.236 -5.620 1.00 92.00 80 LEU A CA 1
ATOM 568 C C . LEU A 1 80 ? 11.593 -10.299 -6.622 1.00 92.00 80 LEU A C 1
ATOM 570 O O . LEU A 1 80 ? 10.676 -11.022 -6.261 1.00 92.00 80 LEU A O 1
ATOM 574 N N . GLY A 1 81 ? 12.213 -10.431 -7.800 1.00 91.06 81 GLY A N 1
ATOM 575 C CA . GLY A 1 81 ? 11.739 -11.270 -8.913 1.00 91.06 81 GLY A CA 1
ATOM 576 C C . GLY A 1 81 ? 11.361 -12.690 -8.496 1.00 91.06 81 GLY A C 1
ATOM 577 O O . GLY A 1 81 ? 10.203 -13.073 -8.604 1.00 91.06 81 GLY A O 1
ATOM 578 N N . ASP A 1 82 ? 12.281 -13.424 -7.867 1.00 92.88 82 ASP A N 1
ATOM 579 C CA . ASP A 1 82 ? 12.021 -14.799 -7.400 1.00 92.88 82 ASP A CA 1
ATOM 580 C C . ASP A 1 82 ? 11.078 -14.887 -6.177 1.00 92.88 82 ASP A C 1
ATOM 582 O O . ASP A 1 82 ? 10.765 -15.975 -5.696 1.00 92.88 82 ASP A O 1
ATOM 586 N N . ARG A 1 83 ? 10.654 -13.746 -5.618 1.00 92.94 83 ARG A N 1
ATOM 587 C CA . ARG A 1 83 ? 9.805 -13.643 -4.416 1.00 92.94 83 ARG A CA 1
ATOM 588 C C . ARG A 1 83 ? 8.407 -13.103 -4.690 1.00 92.94 83 ARG A C 1
ATOM 590 O O . ARG A 1 83 ? 7.627 -12.982 -3.745 1.00 92.94 83 ARG A O 1
ATOM 597 N N . ILE A 1 84 ? 8.099 -12.744 -5.932 1.00 93.44 84 ILE A N 1
ATOM 598 C CA . ILE A 1 84 ? 6.799 -12.202 -6.321 1.00 93.44 84 ILE A CA 1
ATOM 599 C C . ILE A 1 84 ? 6.222 -13.022 -7.465 1.00 93.44 84 ILE A C 1
ATOM 601 O O . ILE A 1 84 ? 6.922 -13.383 -8.402 1.00 93.44 84 ILE A O 1
ATOM 605 N N . ASP A 1 85 ? 4.918 -13.268 -7.418 1.00 94.56 85 ASP A N 1
ATOM 606 C CA . ASP A 1 85 ? 4.232 -13.973 -8.504 1.00 94.56 85 ASP A CA 1
ATOM 607 C C . ASP A 1 85 ? 4.068 -13.092 -9.754 1.00 94.56 85 ASP A C 1
ATOM 609 O O . ASP A 1 85 ? 3.872 -13.591 -10.862 1.00 94.56 85 ASP A O 1
ATOM 613 N N . LEU A 1 86 ? 4.087 -11.764 -9.580 1.00 92.75 86 LEU A N 1
ATOM 614 C CA . LEU A 1 86 ? 3.801 -10.810 -10.645 1.00 92.75 86 LEU A CA 1
ATOM 615 C C . LEU A 1 86 ? 4.465 -9.447 -10.409 1.00 92.75 86 LEU A C 1
ATOM 617 O O . LEU A 1 86 ? 4.261 -8.813 -9.372 1.00 92.75 86 LEU A O 1
ATOM 621 N N . LEU A 1 87 ? 5.147 -8.943 -11.441 1.00 92.06 87 LEU A N 1
ATOM 622 C CA . LEU A 1 87 ? 5.5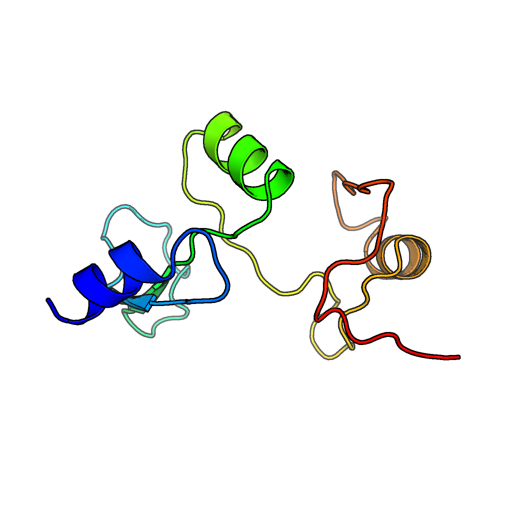99 -7.556 -11.543 1.00 92.06 87 LEU A CA 1
ATOM 623 C C . LEU A 1 87 ? 4.802 -6.806 -12.620 1.00 92.06 87 LEU A C 1
ATOM 625 O O . LEU A 1 87 ? 4.835 -7.151 -13.800 1.00 92.06 87 LEU A O 1
ATOM 629 N N . ILE A 1 88 ? 4.098 -5.739 -12.227 1.00 90.19 88 ILE A N 1
ATOM 630 C CA . ILE A 1 88 ? 3.306 -4.912 -13.151 1.00 90.19 88 ILE A CA 1
ATOM 631 C C . ILE A 1 88 ? 4.072 -3.634 -13.491 1.00 90.19 88 ILE A C 1
ATOM 633 O O . ILE A 1 88 ? 4.244 -2.749 -12.651 1.00 90.19 88 ILE A O 1
ATOM 637 N N . ILE A 1 89 ? 4.476 -3.504 -14.756 1.00 87.75 89 ILE A N 1
ATOM 638 C CA . ILE A 1 89 ? 5.240 -2.356 -15.252 1.00 87.75 89 ILE A CA 1
ATOM 639 C C . ILE A 1 89 ? 4.350 -1.484 -16.135 1.00 87.75 89 ILE A C 1
ATOM 641 O O . ILE A 1 89 ? 3.908 -1.890 -17.211 1.00 87.75 89 ILE A O 1
ATOM 645 N N . ARG A 1 90 ? 4.129 -0.236 -15.716 1.00 79.81 90 ARG A N 1
ATOM 646 C CA . ARG A 1 90 ? 3.451 0.761 -16.550 1.00 79.81 90 ARG A CA 1
ATOM 647 C C . ARG A 1 90 ? 4.461 1.431 -17.479 1.00 79.81 90 ARG A C 1
ATOM 649 O O . ARG A 1 90 ? 5.369 2.113 -17.011 1.00 79.81 90 ARG A O 1
ATOM 656 N N . ARG A 1 91 ? 4.263 1.309 -18.791 1.00 77.75 91 ARG A N 1
ATOM 657 C CA . ARG A 1 91 ? 5.010 2.098 -19.784 1.00 77.75 91 ARG A CA 1
ATOM 658 C C . ARG A 1 91 ? 4.445 3.523 -19.849 1.00 77.75 91 ARG A C 1
ATOM 660 O O . ARG A 1 91 ? 3.230 3.691 -19.917 1.00 77.75 91 ARG A O 1
ATOM 667 N N . GLY A 1 92 ? 5.303 4.543 -19.805 1.00 71.00 92 GLY A N 1
ATOM 668 C CA . GLY A 1 92 ? 4.899 5.954 -19.880 1.00 71.00 92 GLY A CA 1
ATOM 669 C C . GLY A 1 92 ? 5.745 6.882 -19.005 1.00 71.00 92 GLY A C 1
ATOM 670 O O . GLY A 1 92 ? 6.760 6.472 -18.448 1.00 71.00 92 GLY A O 1
ATOM 671 N N . SER A 1 93 ? 5.329 8.145 -18.885 1.00 59.62 93 SER A N 1
ATOM 672 C CA . SER A 1 93 ? 6.048 9.149 -18.094 1.00 59.62 93 SER A CA 1
ATOM 673 C C . SER A 1 93 ? 6.090 8.792 -16.593 1.00 59.62 93 SER A C 1
ATOM 675 O O . SER A 1 93 ? 5.098 8.278 -16.050 1.00 59.62 93 SER A O 1
ATOM 677 N N . PRO A 1 94 ? 7.222 9.058 -15.902 1.00 60.56 94 PRO A N 1
ATOM 678 C CA . PRO A 1 94 ? 7.359 8.814 -14.468 1.00 60.56 94 PRO A CA 1
ATOM 679 C C . PRO A 1 94 ? 6.264 9.519 -13.669 1.00 60.56 94 PRO A C 1
ATOM 681 O O . PRO A 1 94 ? 5.812 10.604 -14.040 1.00 60.56 94 PRO A O 1
ATOM 684 N N . ARG A 1 95 ? 5.843 8.924 -12.546 1.00 62.50 95 ARG A N 1
ATOM 685 C CA . ARG A 1 95 ? 4.939 9.634 -11.636 1.00 62.50 95 ARG A CA 1
ATOM 686 C C . ARG A 1 95 ? 5.672 10.844 -11.044 1.00 62.50 95 ARG A C 1
ATOM 688 O O . ARG A 1 95 ? 6.817 10.688 -10.610 1.00 62.50 95 ARG A O 1
ATOM 695 N N . PRO A 1 96 ? 5.020 12.012 -10.940 1.00 49.88 96 PRO A N 1
ATOM 696 C CA . PRO A 1 96 ? 5.534 13.076 -10.095 1.00 49.88 96 PRO A CA 1
ATOM 697 C C . PRO A 1 96 ? 5.635 12.551 -8.654 1.00 49.88 96 PRO A C 1
ATOM 699 O O . PRO A 1 96 ? 4.659 12.031 -8.115 1.00 49.88 96 PRO A O 1
ATOM 702 N N . GLY A 1 97 ? 6.827 12.637 -8.058 1.00 54.91 97 GLY A N 1
ATOM 703 C CA . GLY A 1 97 ? 7.083 12.227 -6.670 1.00 54.91 97 GLY A CA 1
ATOM 704 C C . GLY A 1 97 ? 7.781 10.875 -6.475 1.00 54.91 97 GLY A C 1
ATOM 705 O O . GLY A 1 97 ? 8.045 10.510 -5.335 1.00 54.91 97 GLY A O 1
ATOM 706 N N . GLY A 1 98 ? 8.119 10.141 -7.542 1.00 51.94 98 GLY A N 1
ATOM 707 C CA . GLY A 1 98 ? 9.105 9.061 -7.429 1.00 51.94 98 GLY A CA 1
ATOM 708 C C . GLY A 1 98 ? 10.497 9.669 -7.284 1.00 51.94 98 GLY A C 1
ATOM 709 O O . GLY A 1 98 ? 10.923 10.411 -8.169 1.00 51.94 98 GLY A O 1
ATOM 710 N N . SER A 1 99 ? 11.199 9.402 -6.182 1.00 44.38 99 SER A N 1
ATOM 711 C CA . SER A 1 99 ? 12.603 9.790 -6.046 1.00 44.38 99 SER A CA 1
ATOM 712 C C . SER A 1 99 ? 13.396 9.156 -7.185 1.00 44.38 99 SER A C 1
ATOM 714 O O . SER A 1 99 ? 13.536 7.937 -7.260 1.00 44.38 99 SER A O 1
ATOM 716 N N . ARG A 1 100 ? 13.892 9.990 -8.100 1.00 42.19 100 ARG A N 1
ATOM 717 C CA . ARG A 1 100 ? 14.860 9.579 -9.110 1.00 42.19 100 ARG A CA 1
ATOM 718 C C . ARG A 1 100 ? 16.165 9.336 -8.357 1.00 42.19 100 ARG A C 1
ATOM 720 O O . ARG A 1 100 ? 16.840 10.300 -8.010 1.00 42.19 100 ARG A O 1
ATOM 727 N N . GLN A 1 101 ? 16.497 8.084 -8.053 1.00 47.28 101 GLN A N 1
ATOM 728 C CA . GLN A 1 101 ? 17.883 7.775 -7.720 1.00 47.28 101 GLN A CA 1
ATOM 729 C C . GLN A 1 101 ? 18.673 7.908 -9.021 1.00 47.28 101 GLN A C 1
ATOM 731 O O . GLN A 1 101 ? 18.575 7.091 -9.931 1.00 47.28 101 GLN A O 1
ATOM 736 N N . VAL A 1 102 ? 19.327 9.058 -9.152 1.00 38.62 102 VAL A N 1
ATOM 737 C CA . VAL A 1 102 ? 20.399 9.282 -10.115 1.00 38.62 102 VAL A CA 1
ATOM 738 C C . VAL A 1 102 ? 21.575 8.421 -9.667 1.00 38.62 102 VAL A C 1
ATOM 740 O O . VAL A 1 102 ? 22.050 8.587 -8.543 1.00 38.62 102 VAL A O 1
ATOM 743 N N . GLY A 1 103 ? 21.951 7.460 -10.512 1.00 34.06 103 GLY A N 1
ATOM 744 C CA . GLY A 1 103 ? 23.250 6.792 -10.437 1.00 34.06 103 GLY A CA 1
ATOM 745 C C . GLY A 1 103 ? 24.372 7.700 -10.913 1.00 34.06 103 GLY A C 1
ATOM 746 O O . GLY A 1 103 ? 24.065 8.699 -11.609 1.00 34.06 103 GLY A O 1
#

Foldseek 3Di:
DVQVVVCVVAPQHDDWDKDFDDPPDDPCLCVPPRIDIDHNHPDPVVVVVCVVVVHDDRDDQLADVPDDGAPDQVVSCVGCVVPDPDDDDDPDDDDPPGPPPDD

pLDDT: mean 85.58, std 13.67, range [34.06, 96.81]

Secondary structure (DSSP, 8-state):
-HHHHHHHHHTTTT--EEEEPPTTSPTTTTTTSSEEEE---S-HHHHHHHHHHTS------SS-TTSPP---HHHHHHHHGGG-S------SSPPTT------